Protein AF-A0A0R3UJ23-F1 (afdb_monomer_lite)

Structure (mmCIF, N/CA/C/O backbone):
data_AF-A0A0R3UJ23-F1
#
_entry.id   AF-A0A0R3UJ23-F1
#
loop_
_atom_site.group_PDB
_atom_site.id
_atom_site.type_symbol
_atom_site.label_atom_id
_atom_site.label_alt_id
_atom_site.label_comp_id
_atom_site.label_asym_id
_atom_site.label_entity_id
_atom_site.label_seq_id
_atom_site.pdbx_PDB_ins_code
_atom_site.Cartn_x
_atom_site.Cartn_y
_atom_site.Cartn_z
_atom_site.occupancy
_atom_site.B_iso_or_equiv
_atom_site.auth_seq_id
_atom_site.auth_comp_id
_atom_site.auth_asym_id
_atom_site.auth_atom_id
_atom_site.pdbx_PDB_model_num
ATOM 1 N N . MET A 1 1 ? 20.781 17.294 -37.522 1.00 37.62 1 MET A N 1
ATOM 2 C CA . MET A 1 1 ? 20.769 16.078 -36.689 1.00 37.62 1 MET A CA 1
ATOM 3 C C . MET A 1 1 ? 19.523 16.187 -35.851 1.00 37.62 1 MET A C 1
ATOM 5 O O . MET A 1 1 ? 19.486 17.032 -34.971 1.00 37.62 1 MET A O 1
ATOM 9 N N . SER A 1 2 ? 18.472 15.507 -36.293 1.00 39.09 2 SER A N 1
ATOM 10 C CA . SER A 1 2 ? 17.153 15.521 -35.674 1.00 39.09 2 SER A CA 1
ATOM 11 C C . SER A 1 2 ? 17.143 14.642 -34.431 1.00 39.09 2 SER A C 1
ATOM 13 O O . SER A 1 2 ? 17.744 13.570 -34.430 1.00 39.09 2 SER A O 1
ATOM 15 N N . GLU A 1 3 ? 16.473 15.181 -33.421 1.00 48.28 3 GLU A N 1
ATOM 16 C CA . GLU A 1 3 ? 15.822 14.543 -32.281 1.00 48.28 3 GLU A CA 1
ATOM 17 C C . GLU A 1 3 ? 15.421 13.084 -32.548 1.00 48.28 3 GLU A C 1
ATOM 19 O O . GLU A 1 3 ? 14.648 12.797 -33.461 1.00 48.28 3 GLU A O 1
ATOM 24 N N . GLU A 1 4 ? 15.938 12.177 -31.723 1.00 46.56 4 GLU A N 1
ATOM 25 C CA . GLU A 1 4 ? 15.310 10.887 -31.449 1.00 46.56 4 GLU A CA 1
ATOM 26 C C . GLU A 1 4 ? 15.030 10.863 -29.946 1.00 46.56 4 GLU A C 1
ATOM 28 O O . GLU A 1 4 ? 15.852 10.432 -29.134 1.00 46.56 4 GLU A O 1
ATOM 33 N N . ASP A 1 5 ? 13.877 11.426 -29.584 1.00 41.72 5 ASP A N 1
ATOM 34 C CA . ASP A 1 5 ? 13.246 11.191 -28.296 1.00 41.72 5 ASP A CA 1
ATOM 35 C C . ASP A 1 5 ? 12.904 9.701 -28.229 1.00 41.72 5 ASP A C 1
ATOM 37 O O . ASP A 1 5 ? 12.018 9.207 -28.928 1.00 41.72 5 ASP A O 1
ATOM 41 N N . PHE A 1 6 ? 13.649 8.961 -27.409 1.00 41.31 6 PHE A N 1
ATOM 42 C CA . PHE A 1 6 ? 13.259 7.620 -26.995 1.00 41.31 6 PHE A CA 1
ATOM 43 C C . PHE A 1 6 ? 12.000 7.754 -26.133 1.00 41.31 6 PHE A C 1
ATOM 45 O O . PHE A 1 6 ? 12.080 7.894 -24.912 1.00 41.31 6 PHE A O 1
ATOM 52 N N . GLU A 1 7 ? 10.834 7.740 -26.775 1.00 46.59 7 GLU A N 1
ATOM 53 C CA . GLU A 1 7 ? 9.559 7.498 -26.111 1.00 46.59 7 GLU A CA 1
ATOM 54 C C . GLU A 1 7 ? 9.659 6.135 -25.409 1.00 46.59 7 GLU A C 1
ATOM 56 O O . GLU A 1 7 ? 9.636 5.078 -26.041 1.00 46.59 7 GLU A O 1
ATOM 61 N N . ASN A 1 8 ? 9.857 6.155 -24.088 1.00 47.41 8 ASN A N 1
ATOM 62 C CA . ASN A 1 8 ? 9.838 4.945 -23.280 1.00 47.41 8 ASN A CA 1
ATOM 63 C C . ASN A 1 8 ? 8.416 4.379 -23.298 1.00 47.41 8 ASN A C 1
ATOM 65 O O . ASN A 1 8 ? 7.472 4.968 -22.774 1.00 47.41 8 ASN A O 1
ATOM 69 N N . GLU A 1 9 ? 8.287 3.211 -23.913 1.00 47.59 9 GLU A N 1
ATOM 70 C CA . GLU A 1 9 ? 7.066 2.430 -24.040 1.00 47.59 9 GLU A CA 1
ATOM 71 C C . GLU A 1 9 ? 6.635 1.899 -22.659 1.00 47.59 9 GLU A C 1
ATOM 73 O O . GLU A 1 9 ? 7.012 0.803 -22.246 1.00 47.59 9 GLU A O 1
ATOM 78 N N . ASN A 1 10 ? 5.931 2.764 -21.915 1.00 50.56 10 ASN A N 1
ATOM 79 C CA . ASN A 1 10 ? 4.921 2.565 -20.859 1.00 50.56 10 ASN A CA 1
ATOM 80 C C . ASN A 1 10 ? 4.970 3.754 -19.879 1.00 50.56 10 ASN A C 1
ATOM 82 O O . ASN A 1 10 ? 5.356 3.612 -18.721 1.00 50.56 10 ASN A O 1
ATOM 86 N N . ASP A 1 11 ? 4.554 4.936 -20.338 1.00 66.12 11 ASP A N 1
ATOM 87 C CA . ASP A 1 11 ? 4.508 6.189 -19.559 1.00 66.12 11 ASP A CA 1
ATOM 88 C C . ASP A 1 11 ? 3.338 6.222 -18.545 1.00 66.12 11 ASP A C 1
ATOM 90 O O . ASP A 1 11 ? 2.691 7.245 -18.311 1.00 66.12 11 ASP A O 1
ATOM 94 N N . VAL A 1 12 ? 2.987 5.061 -17.977 1.00 78.25 12 VAL A N 1
ATOM 95 C CA . VAL A 1 12 ? 1.979 4.967 -16.920 1.00 78.25 12 VAL A CA 1
ATOM 96 C C . VAL A 1 12 ? 2.699 5.133 -15.583 1.00 78.25 12 VAL A C 1
ATOM 98 O O . VAL A 1 12 ? 3.524 4.287 -15.232 1.00 78.25 12 VAL A O 1
ATOM 101 N N . PRO A 1 13 ? 2.402 6.192 -14.808 1.00 85.94 13 PRO A N 1
ATOM 102 C CA . PRO A 1 13 ? 3.046 6.401 -13.519 1.00 85.94 13 PRO A CA 1
ATOM 103 C C . PRO A 1 13 ? 2.775 5.218 -12.574 1.00 85.94 13 PRO A C 1
ATOM 105 O O . PRO A 1 13 ? 1.645 4.710 -12.561 1.00 85.94 13 PRO A O 1
ATOM 108 N N . PRO A 1 14 ? 3.767 4.799 -11.759 1.00 90.44 14 PRO A N 1
ATOM 109 C CA . PRO A 1 14 ? 3.614 3.657 -10.869 1.00 90.44 14 PRO A CA 1
ATOM 110 C C . PRO A 1 14 ? 2.438 3.832 -9.914 1.00 90.44 14 PRO A C 1
ATOM 112 O O . PRO A 1 14 ? 2.156 4.939 -9.431 1.00 90.44 14 PRO A O 1
ATOM 115 N N . ARG A 1 15 ? 1.763 2.721 -9.630 1.00 93.75 15 ARG A N 1
ATOM 116 C CA . ARG A 1 15 ? 0.579 2.699 -8.772 1.00 93.75 15 ARG A CA 1
ATOM 117 C C . ARG A 1 15 ? 0.974 2.335 -7.347 1.00 93.75 15 ARG A C 1
ATOM 119 O O . ARG A 1 15 ? 1.653 1.337 -7.115 1.00 93.75 15 ARG A O 1
ATOM 126 N N . ILE A 1 16 ? 0.564 3.159 -6.390 1.00 95.62 16 ILE A N 1
ATOM 127 C CA . ILE A 1 16 ? 0.934 3.035 -4.982 1.00 95.62 16 ILE A CA 1
ATOM 128 C C . ILE A 1 16 ? -0.320 2.839 -4.142 1.00 95.62 16 ILE A C 1
ATOM 130 O O . ILE A 1 16 ? -1.218 3.681 -4.153 1.00 95.62 16 ILE A O 1
ATOM 134 N N . PHE A 1 17 ? -0.341 1.756 -3.373 1.00 97.12 17 PHE A N 1
ATOM 135 C CA . PHE A 1 17 ? -1.325 1.529 -2.327 1.00 97.12 17 PHE A CA 1
ATOM 136 C C . PHE A 1 17 ? -0.853 2.111 -0.992 1.00 97.12 17 PHE A C 1
ATOM 138 O O . PHE A 1 17 ? 0.293 1.894 -0.599 1.00 97.12 17 PHE A O 1
ATOM 145 N N . ILE A 1 18 ? -1.743 2.802 -0.277 1.00 96.44 18 ILE A N 1
ATOM 146 C CA . ILE A 1 18 ? -1.515 3.298 1.086 1.00 96.44 18 ILE A CA 1
ATOM 147 C C . ILE A 1 18 ? -2.748 2.986 1.944 1.00 96.44 18 ILE A C 1
ATOM 149 O O . ILE A 1 18 ? -3.861 3.396 1.607 1.00 96.44 18 ILE A O 1
ATOM 153 N N . ASN A 1 19 ? -2.576 2.287 3.067 1.00 95.19 19 ASN A N 1
ATOM 154 C CA . ASN A 1 19 ? -3.694 2.021 3.976 1.00 95.19 19 ASN A CA 1
ATOM 155 C C . ASN A 1 19 ? -4.118 3.285 4.754 1.00 95.19 19 ASN A C 1
ATOM 157 O O . ASN A 1 19 ? -3.304 4.151 5.085 1.00 95.19 19 ASN A O 1
ATOM 161 N N . ASN A 1 20 ? -5.408 3.357 5.092 1.00 93.94 20 ASN A N 1
ATOM 162 C CA . ASN A 1 20 ? -5.989 4.364 5.984 1.00 93.94 20 ASN A CA 1
ATOM 163 C C . ASN A 1 20 ? -5.594 5.810 5.632 1.00 93.94 20 ASN A C 1
ATOM 165 O O . ASN A 1 20 ? -5.035 6.539 6.448 1.00 93.94 20 ASN A O 1
ATOM 169 N N . LEU A 1 21 ? -5.917 6.250 4.415 1.00 93.56 21 LEU A N 1
ATOM 170 C CA . LEU A 1 21 ? -5.586 7.570 3.858 1.00 93.56 21 LEU A CA 1
ATOM 171 C C . LEU A 1 21 ? -6.138 8.768 4.645 1.00 93.56 21 LEU A C 1
ATOM 173 O O . LEU A 1 21 ? -5.744 9.904 4.397 1.00 93.56 21 LEU A O 1
ATOM 177 N N . ASN A 1 22 ? -7.053 8.537 5.581 1.00 91.50 22 ASN A N 1
ATOM 178 C CA . ASN A 1 22 ? -7.556 9.551 6.500 1.00 91.50 22 ASN A CA 1
ATOM 179 C C . ASN A 1 22 ? -6.667 9.741 7.746 1.00 91.50 22 ASN A C 1
ATOM 181 O O . ASN A 1 22 ? -6.836 10.733 8.455 1.00 91.50 22 ASN A O 1
ATOM 185 N N . ASN A 1 23 ? -5.713 8.842 8.002 1.00 91.56 23 ASN A N 1
ATOM 186 C CA . ASN A 1 23 ? -4.709 9.020 9.047 1.00 91.56 23 ASN A CA 1
ATOM 187 C C . ASN A 1 23 ? -3.694 10.087 8.632 1.00 91.56 23 ASN A C 1
ATOM 189 O O . ASN A 1 23 ? -3.370 10.233 7.454 1.00 91.56 23 ASN A O 1
ATOM 193 N N . TYR A 1 24 ? -3.153 10.815 9.610 1.00 90.94 24 TYR A N 1
ATOM 194 C CA . TYR A 1 24 ? -2.252 11.940 9.353 1.00 90.94 24 TYR A CA 1
ATOM 195 C C . TYR A 1 24 ? -1.040 11.551 8.495 1.00 90.94 24 TYR A C 1
ATOM 197 O O . TYR A 1 24 ? -0.750 12.221 7.505 1.00 90.94 24 TYR A O 1
ATOM 205 N N . LEU A 1 25 ? -0.339 10.467 8.846 1.00 92.31 25 LEU A N 1
ATOM 206 C CA . LEU A 1 25 ? 0.877 10.066 8.139 1.00 92.31 25 LEU A CA 1
ATOM 207 C C . LEU A 1 25 ? 0.563 9.605 6.714 1.00 92.31 25 LEU A C 1
ATOM 209 O O . LEU A 1 25 ? 1.094 10.170 5.758 1.00 92.31 25 LEU A O 1
ATOM 213 N N . SER A 1 26 ? -0.351 8.644 6.573 1.00 93.62 26 SER A N 1
ATOM 214 C CA . SER A 1 26 ? -0.818 8.142 5.279 1.00 93.62 26 SER A CA 1
ATOM 215 C C . SER A 1 26 ? -1.317 9.263 4.361 1.00 93.62 26 SER A C 1
ATOM 217 O O . SER A 1 26 ? -0.955 9.294 3.185 1.00 93.62 26 SER A O 1
ATOM 219 N N . ARG A 1 27 ? -2.081 10.232 4.890 1.00 93.06 27 ARG A N 1
ATOM 220 C CA . ARG A 1 27 ? -2.572 11.391 4.129 1.00 93.06 27 ARG A CA 1
ATOM 221 C C . ARG A 1 27 ? -1.431 12.247 3.594 1.00 93.06 27 ARG A C 1
ATOM 223 O O . ARG A 1 27 ? -1.424 12.580 2.413 1.00 93.06 27 ARG A O 1
ATOM 230 N N . ASN A 1 28 ? -0.479 12.614 4.449 1.00 93.00 28 ASN A N 1
ATOM 231 C CA . ASN A 1 28 ? 0.637 13.468 4.044 1.00 93.00 28 ASN A CA 1
ATOM 232 C C . ASN A 1 28 ? 1.574 12.755 3.061 1.00 93.00 28 ASN A C 1
ATOM 234 O O . ASN A 1 28 ? 2.001 13.367 2.083 1.00 93.00 28 ASN A O 1
ATOM 238 N N . LEU A 1 29 ? 1.824 11.454 3.256 1.00 93.44 29 LEU A N 1
ATOM 239 C CA . LEU A 1 29 ? 2.558 10.633 2.290 1.00 93.44 29 LEU A CA 1
ATOM 240 C C . LEU A 1 29 ? 1.859 10.614 0.930 1.00 93.44 29 LEU A C 1
ATOM 242 O O . LEU A 1 29 ? 2.506 10.841 -0.088 1.00 93.44 29 LEU A O 1
ATOM 246 N N . ALA A 1 30 ? 0.543 10.402 0.908 1.00 93.56 30 ALA A N 1
ATOM 247 C CA . ALA A 1 30 ? -0.245 10.398 -0.318 1.00 93.56 30 ALA A CA 1
ATOM 248 C C . ALA A 1 30 ? -0.177 11.740 -1.061 1.00 93.56 30 ALA A C 1
ATOM 250 O O . ALA A 1 30 ? 0.035 11.754 -2.271 1.00 93.56 30 ALA A O 1
ATOM 251 N N . VAL A 1 31 ? -0.320 12.862 -0.342 1.00 92.75 31 VAL A N 1
ATOM 252 C CA . VAL A 1 31 ? -0.194 14.214 -0.917 1.00 92.75 31 VAL A CA 1
ATOM 253 C C . VAL A 1 31 ? 1.194 14.402 -1.522 1.00 92.75 31 VAL A C 1
ATOM 255 O O . VAL A 1 31 ? 1.306 14.816 -2.672 1.00 92.75 31 VAL A O 1
ATOM 258 N N . HIS A 1 32 ? 2.245 14.064 -0.775 1.00 91.50 32 HIS A N 1
ATOM 259 C CA . HIS A 1 32 ? 3.616 14.220 -1.243 1.00 91.50 32 HIS A CA 1
ATOM 260 C C . HIS A 1 32 ? 3.882 13.367 -2.491 1.00 91.50 32 HIS A C 1
ATOM 262 O O . HIS A 1 32 ? 4.288 13.895 -3.523 1.00 91.50 32 HIS A O 1
ATOM 268 N N . LEU A 1 33 ? 3.549 12.075 -2.451 1.00 91.81 33 LEU A N 1
ATOM 269 C CA . LEU A 1 33 ? 3.736 11.156 -3.576 1.00 91.81 33 LEU A CA 1
ATOM 270 C C . LEU A 1 33 ? 2.932 11.571 -4.817 1.00 91.81 33 LEU A C 1
ATOM 272 O O . LEU A 1 33 ? 3.436 11.468 -5.933 1.00 91.81 33 LEU A O 1
ATOM 276 N N . ALA A 1 34 ? 1.726 12.113 -4.654 1.00 90.31 34 ALA A N 1
ATOM 277 C CA . ALA A 1 34 ? 0.947 12.634 -5.779 1.00 90.31 34 ALA A CA 1
ATOM 278 C C . ALA A 1 34 ? 1.619 13.839 -6.475 1.00 90.31 34 ALA A C 1
ATOM 280 O O . ALA A 1 34 ? 1.357 14.095 -7.654 1.00 90.31 34 ALA A O 1
ATOM 281 N N . THR A 1 35 ? 2.487 14.571 -5.764 1.00 88.31 35 THR A N 1
ATOM 282 C CA . THR A 1 35 ? 3.265 15.703 -6.301 1.00 88.31 35 THR A CA 1
ATOM 283 C C . THR A 1 35 ? 4.652 15.315 -6.829 1.00 88.31 35 THR A C 1
ATOM 285 O O . THR A 1 35 ? 5.237 16.068 -7.606 1.00 88.31 35 THR A O 1
ATOM 288 N N . CYS A 1 36 ? 5.183 14.149 -6.448 1.00 85.75 36 CYS A N 1
ATOM 289 C CA . CYS A 1 36 ? 6.505 13.681 -6.869 1.00 85.75 36 CYS A CA 1
ATOM 290 C C . CYS A 1 36 ? 6.495 13.127 -8.296 1.00 85.75 36 CYS A C 1
ATOM 292 O O . CYS A 1 36 ? 5.673 12.274 -8.612 1.00 85.75 36 CYS A O 1
ATOM 294 N N . LYS A 1 37 ? 7.473 13.506 -9.126 1.00 82.81 37 LYS A N 1
ATOM 295 C CA . LYS A 1 37 ? 7.656 12.916 -10.461 1.00 82.81 37 LYS A CA 1
ATOM 296 C C . LYS A 1 37 ? 8.432 11.590 -10.376 1.00 82.81 37 LYS A C 1
ATOM 298 O O . LYS A 1 37 ? 9.544 11.589 -9.841 1.00 82.81 37 LYS A O 1
ATOM 303 N N . PRO A 1 38 ? 7.893 10.469 -10.893 1.00 78.75 38 PRO A N 1
ATOM 304 C CA . PRO A 1 38 ? 8.619 9.202 -10.944 1.00 78.75 38 PRO A CA 1
ATOM 305 C C . PRO A 1 38 ? 9.938 9.333 -11.718 1.00 78.75 38 PRO A C 1
ATOM 307 O O . PRO A 1 38 ? 10.003 10.023 -12.730 1.00 78.75 38 PRO A O 1
ATOM 310 N N . GLY A 1 39 ? 10.997 8.677 -11.241 1.00 72.00 39 GLY A N 1
ATOM 311 C CA . GLY A 1 39 ? 12.306 8.669 -11.910 1.00 72.00 39 GLY A CA 1
ATOM 312 C C . GLY A 1 39 ? 13.182 9.906 -11.675 1.00 72.00 39 GLY A C 1
ATOM 313 O O . GLY A 1 39 ? 14.351 9.886 -12.049 1.00 72.00 39 GLY A O 1
ATOM 314 N N . GLN A 1 40 ? 12.673 10.947 -11.010 1.00 67.56 40 GLN A N 1
ATOM 315 C CA . GLN A 1 40 ? 13.488 12.080 -10.585 1.00 67.56 40 GLN A CA 1
ATOM 316 C C . GLN A 1 40 ? 14.107 11.776 -9.215 1.00 67.56 40 GLN A C 1
ATOM 318 O O . GLN A 1 40 ? 13.398 11.620 -8.219 1.00 67.56 40 GLN A O 1
ATOM 323 N N . THR A 1 41 ? 15.432 11.665 -9.151 1.00 58.75 41 THR A N 1
ATOM 324 C CA . THR A 1 41 ? 16.141 11.663 -7.869 1.00 58.75 41 THR A CA 1
ATOM 325 C C . THR A 1 41 ? 16.060 13.063 -7.277 1.00 58.75 41 THR A C 1
ATOM 327 O O . THR A 1 41 ? 16.306 14.046 -7.973 1.00 58.75 41 THR A O 1
ATOM 330 N N . VAL A 1 42 ? 15.709 13.163 -5.998 1.00 58.78 42 VAL A N 1
ATOM 331 C CA . VAL A 1 42 ? 16.010 14.373 -5.231 1.00 58.78 42 VAL A CA 1
ATOM 332 C C . VAL A 1 42 ? 17.527 14.491 -5.169 1.00 58.78 42 VAL A C 1
ATOM 334 O O . VAL A 1 42 ? 18.192 13.526 -4.788 1.00 58.78 42 VAL A O 1
ATOM 337 N N . ASP A 1 43 ? 18.069 15.638 -5.570 1.00 47.38 43 ASP A N 1
ATOM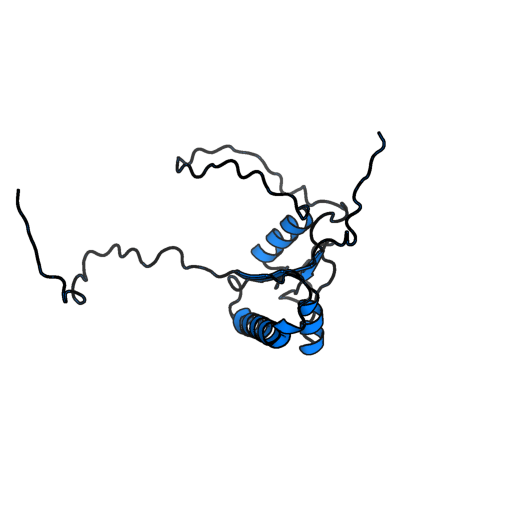 338 C CA . ASP A 1 43 ? 19.457 15.979 -5.281 1.00 47.38 43 ASP A CA 1
ATOM 339 C C . ASP A 1 43 ? 19.569 16.062 -3.757 1.00 47.38 43 ASP A C 1
ATOM 341 O O . ASP A 1 43 ? 19.170 17.043 -3.130 1.00 47.38 43 ASP A O 1
ATOM 345 N N . VAL A 1 44 ? 20.002 14.964 -3.138 1.00 51.78 44 VAL A N 1
ATOM 346 C CA . VAL A 1 44 ? 20.330 14.949 -1.719 1.00 51.78 44 VAL A CA 1
ATOM 347 C C . VAL A 1 44 ? 21.655 15.686 -1.626 1.00 51.78 44 VAL A C 1
ATOM 349 O O . VAL A 1 44 ? 22.714 15.089 -1.800 1.00 51.78 44 VAL A O 1
ATOM 352 N N . GLU A 1 45 ? 21.605 17.003 -1.440 1.00 47.66 45 GLU A N 1
ATOM 353 C CA . GLU A 1 45 ? 22.768 17.722 -0.934 1.00 47.66 45 GLU A CA 1
ATOM 354 C C . GLU A 1 45 ? 23.153 17.036 0.385 1.00 47.66 45 GLU A C 1
ATOM 356 O O . GLU A 1 45 ? 22.378 17.029 1.344 1.00 47.66 45 GLU A O 1
ATOM 361 N N . ASP A 1 46 ? 24.303 16.354 0.386 1.00 44.62 46 ASP A N 1
ATOM 362 C CA . ASP A 1 46 ? 24.885 15.691 1.551 1.00 44.62 46 ASP A CA 1
ATOM 363 C C . ASP A 1 46 ? 24.989 16.702 2.703 1.00 44.62 46 ASP A C 1
ATOM 365 O O . ASP A 1 46 ? 25.907 17.516 2.768 1.00 44.62 46 ASP A O 1
ATOM 369 N N . GLY A 1 47 ? 24.015 16.656 3.609 1.00 42.59 47 GLY A N 1
ATOM 370 C CA . GLY A 1 47 ? 23.862 17.603 4.708 1.00 42.59 47 GLY A CA 1
ATOM 371 C C . GLY A 1 47 ? 23.453 16.917 6.004 1.00 42.59 47 GLY A C 1
ATOM 372 O O . GLY A 1 47 ? 22.593 17.412 6.723 1.00 42.59 47 GLY A O 1
ATOM 373 N N . PHE A 1 48 ? 24.050 15.765 6.320 1.00 40.66 48 PHE A N 1
ATOM 374 C CA . PHE A 1 48 ? 24.032 15.224 7.683 1.00 40.66 48 PHE A CA 1
ATOM 375 C C . PHE A 1 48 ? 25.140 15.896 8.516 1.00 40.66 48 PHE A C 1
ATOM 377 O O . PHE A 1 48 ? 26.052 15.242 9.017 1.00 40.66 48 PHE A O 1
ATOM 384 N N . GLU A 1 49 ? 25.074 17.221 8.661 1.00 39.97 49 GLU A N 1
ATOM 385 C CA . GLU A 1 49 ? 25.802 17.924 9.717 1.00 39.97 49 GLU A CA 1
ATOM 386 C C . GLU A 1 49 ? 24.859 18.122 10.905 1.00 39.97 49 GLU A C 1
ATOM 388 O O . GLU A 1 49 ? 23.857 18.830 10.839 1.00 39.97 49 GLU A O 1
ATOM 393 N N . GLY A 1 50 ? 25.171 17.450 12.013 1.00 42.47 50 GLY A N 1
ATOM 394 C CA . GLY A 1 50 ? 24.580 17.781 13.300 1.00 42.47 50 GLY A CA 1
ATOM 395 C C . GLY A 1 50 ? 25.030 19.178 13.721 1.00 42.47 50 GLY A C 1
ATOM 396 O O . GLY A 1 50 ? 26.223 19.402 13.907 1.00 42.47 50 GLY A O 1
ATOM 397 N N . GLY A 1 51 ? 24.080 20.092 13.900 1.00 32.81 51 GLY A N 1
ATOM 398 C CA . GLY A 1 51 ? 24.360 21.443 14.373 1.00 32.81 51 GLY A CA 1
ATOM 399 C C . GLY A 1 51 ? 23.097 22.288 14.511 1.00 32.81 51 GLY A C 1
ATOM 400 O O . GLY A 1 51 ? 22.553 22.761 13.526 1.00 32.81 51 GLY A O 1
ATOM 401 N N . ASP A 1 52 ? 22.680 22.464 15.761 1.00 31.30 52 ASP A N 1
ATOM 402 C CA . ASP A 1 52 ? 22.011 23.636 16.330 1.00 31.30 52 ASP A CA 1
ATOM 403 C C . ASP A 1 52 ? 20.633 24.097 15.810 1.00 31.30 52 ASP A C 1
ATOM 405 O O . ASP A 1 52 ? 20.439 24.662 14.738 1.00 31.30 52 ASP A O 1
ATOM 409 N N . MET A 1 53 ? 19.666 23.980 16.726 1.00 45.75 53 MET A N 1
ATOM 410 C CA . MET A 1 53 ? 18.420 24.739 16.754 1.00 45.75 53 MET A CA 1
ATOM 411 C C . MET A 1 53 ? 18.698 26.253 16.765 1.00 45.75 53 MET A C 1
ATOM 413 O O . MET A 1 53 ? 19.008 26.820 17.814 1.00 45.75 53 MET A O 1
ATOM 417 N N . ALA A 1 54 ? 18.480 26.931 15.643 1.00 38.66 54 ALA A N 1
ATOM 418 C CA . ALA A 1 54 ? 18.201 28.364 15.618 1.00 38.66 54 ALA A CA 1
ATOM 419 C C . ALA A 1 54 ? 17.199 28.663 14.497 1.00 38.66 54 ALA A C 1
ATOM 421 O O . ALA A 1 54 ? 17.443 28.384 13.329 1.00 38.66 54 ALA A O 1
ATOM 422 N N . GLY A 1 55 ? 16.026 29.153 14.897 1.00 42.03 55 GLY A N 1
ATOM 423 C CA . GLY A 1 55 ? 14.851 29.252 14.045 1.00 42.03 55 GLY A CA 1
ATOM 424 C C . GLY A 1 55 ? 14.989 30.220 12.876 1.00 42.03 55 GLY A C 1
ATOM 425 O O . GLY A 1 55 ? 15.483 31.334 13.032 1.00 42.03 55 GLY A O 1
ATOM 426 N N . ASP A 1 56 ? 14.397 29.820 11.755 1.00 35.31 56 ASP A N 1
ATOM 427 C CA . ASP A 1 56 ? 13.865 30.748 10.772 1.00 35.31 56 ASP A CA 1
ATOM 428 C C . ASP A 1 56 ? 12.349 30.553 10.670 1.00 35.31 56 ASP A C 1
ATOM 430 O O . ASP A 1 56 ? 11.833 29.454 10.450 1.00 35.31 56 ASP A O 1
ATOM 434 N N . LYS A 1 57 ? 11.621 31.641 10.920 1.00 48.72 57 LYS A N 1
ATOM 435 C CA . LYS A 1 57 ? 10.165 31.703 10.830 1.00 48.72 57 LYS A CA 1
ATOM 436 C C . LYS A 1 57 ? 9.776 31.870 9.362 1.00 48.72 57 LYS A C 1
ATOM 438 O O . LYS A 1 57 ? 9.432 32.964 8.924 1.00 48.72 57 LYS A O 1
ATOM 443 N N . GLY A 1 58 ? 9.767 30.764 8.627 1.00 34.00 58 GLY A N 1
ATOM 444 C CA . GLY A 1 58 ? 9.136 30.666 7.314 1.00 34.00 58 GLY A CA 1
ATOM 445 C C . GLY A 1 58 ? 7.639 30.401 7.456 1.00 34.00 58 GLY A C 1
ATOM 446 O O . GLY A 1 58 ? 7.211 29.268 7.642 1.00 34.00 58 GLY A O 1
ATOM 447 N N . ASN A 1 59 ? 6.850 31.466 7.399 1.00 41.16 59 ASN A N 1
ATOM 448 C CA . ASN A 1 59 ? 5.392 31.490 7.433 1.00 41.16 59 ASN A CA 1
ATOM 449 C C . ASN A 1 59 ? 4.780 30.679 6.262 1.00 41.16 59 ASN A C 1
ATOM 451 O O . ASN A 1 59 ? 4.500 31.244 5.207 1.00 41.16 59 ASN A O 1
ATOM 455 N N . GLN A 1 60 ? 4.587 29.366 6.423 1.00 41.44 60 GLN A N 1
ATOM 456 C CA . GLN A 1 60 ? 3.825 28.547 5.475 1.00 41.44 60 GLN A CA 1
ATOM 457 C C . GLN A 1 60 ? 2.352 28.569 5.883 1.00 41.44 60 GLN A C 1
ATOM 459 O O . GLN A 1 60 ? 1.928 27.901 6.823 1.00 41.44 60 GLN A O 1
ATOM 464 N N . ASN A 1 61 ? 1.591 29.419 5.200 1.00 34.12 61 ASN A N 1
ATOM 465 C CA . ASN A 1 61 ? 0.145 29.498 5.330 1.00 34.12 61 ASN A CA 1
ATOM 466 C C . ASN A 1 61 ? -0.490 28.131 5.007 1.00 34.12 61 ASN A C 1
ATOM 468 O O . ASN A 1 61 ? -0.220 27.552 3.958 1.00 34.12 61 ASN A O 1
ATOM 472 N N . GLU A 1 62 ? -1.404 27.670 5.864 1.00 41.97 62 GLU A N 1
ATOM 473 C CA . GLU A 1 62 ? -2.293 26.503 5.687 1.00 41.97 62 GLU A CA 1
ATOM 474 C C . GLU A 1 62 ? -3.303 26.642 4.516 1.00 41.97 62 GLU A C 1
ATOM 476 O O . GLU A 1 62 ? -4.366 26.026 4.522 1.00 41.97 62 GLU A O 1
ATOM 481 N N . SER A 1 63 ? -3.020 27.454 3.493 1.00 40.66 63 SER A N 1
ATOM 482 C CA . SER A 1 63 ? -3.983 27.792 2.434 1.00 40.66 63 SER A CA 1
ATOM 483 C C . SER A 1 63 ? -3.648 27.276 1.037 1.00 40.66 63 SER A C 1
ATOM 485 O O . SER A 1 63 ? -4.485 27.427 0.152 1.00 40.66 63 SER A O 1
ATOM 487 N N . ASP A 1 64 ? -2.504 26.625 0.826 1.00 35.78 64 ASP A N 1
ATOM 488 C CA . ASP A 1 64 ? -2.138 26.087 -0.493 1.00 35.78 64 ASP A CA 1
ATOM 489 C C . ASP A 1 64 ? -2.316 24.566 -0.538 1.00 35.78 64 ASP A C 1
ATOM 491 O O . ASP A 1 64 ? -1.414 23.790 -0.845 1.00 35.78 64 ASP A O 1
ATOM 495 N N . LEU A 1 65 ? -3.543 24.122 -0.257 1.00 46.12 65 LEU A N 1
ATOM 496 C CA . LEU A 1 65 ? -4.018 22.871 -0.841 1.00 46.12 65 LEU A CA 1
ATOM 497 C C . LEU A 1 65 ? -3.987 23.064 -2.366 1.00 46.12 65 LEU A C 1
ATOM 499 O O . LEU A 1 65 ? -4.600 24.026 -2.840 1.00 46.12 65 LEU A O 1
ATOM 503 N N . PRO A 1 66 ? -3.329 22.191 -3.154 1.00 45.66 66 PRO A N 1
ATOM 504 C CA . PRO A 1 66 ? -3.373 22.293 -4.603 1.00 45.66 66 PRO A CA 1
ATOM 505 C C . PRO A 1 66 ? -4.822 22.114 -5.056 1.00 45.66 66 PRO A C 1
ATOM 507 O O . PRO A 1 66 ? -5.366 21.011 -5.155 1.00 45.66 66 PRO A O 1
ATOM 510 N N . SER A 1 67 ? -5.476 23.241 -5.310 1.00 50.47 67 SER A N 1
ATOM 511 C CA . SER A 1 67 ? -6.749 23.286 -5.991 1.00 50.47 67 SER A CA 1
ATOM 512 C C . SER A 1 67 ? -6.488 22.893 -7.446 1.00 50.47 67 SER A C 1
ATOM 514 O O . SER A 1 67 ? -5.851 23.598 -8.217 1.00 50.47 67 SER A O 1
ATOM 516 N N . GLN A 1 68 ? -6.969 21.704 -7.810 1.00 48.59 68 GLN A N 1
ATOM 517 C CA . GLN A 1 68 ? -7.232 21.288 -9.194 1.00 48.59 68 GLN A CA 1
ATOM 518 C C . GLN A 1 68 ? -6.034 21.065 -10.136 1.00 48.59 68 GLN A C 1
ATOM 520 O O . GLN A 1 68 ? -6.251 20.915 -11.339 1.00 48.59 68 GLN A O 1
ATOM 525 N N . GLN A 1 69 ? -4.797 20.950 -9.652 1.00 46.84 69 GLN A N 1
ATOM 526 C CA . GLN A 1 69 ? -3.716 20.443 -10.503 1.00 46.84 69 GLN A CA 1
ATOM 527 C C . GLN A 1 69 ? -3.825 18.919 -10.625 1.00 46.84 69 GLN A C 1
ATOM 529 O O . GLN A 1 69 ? -3.844 18.197 -9.629 1.00 46.84 69 GLN A O 1
ATOM 534 N N . LYS A 1 70 ? -3.960 18.436 -11.865 1.00 51.19 70 LYS A N 1
ATOM 535 C CA . LYS A 1 70 ? -4.009 17.008 -12.200 1.00 51.19 70 LYS A CA 1
ATOM 536 C C . LYS A 1 70 ? -2.742 16.346 -11.625 1.00 51.19 70 LYS A C 1
ATOM 538 O O . LYS A 1 70 ? -1.659 16.867 -11.902 1.00 51.19 70 LYS A O 1
ATOM 543 N N . PRO A 1 71 ? -2.843 15.271 -10.821 1.00 58.91 71 PRO A N 1
ATOM 544 C CA . PRO A 1 71 ? -1.665 14.627 -10.252 1.00 58.91 71 PRO A CA 1
ATOM 545 C C . PRO A 1 71 ? -0.761 14.176 -11.403 1.00 58.91 71 PRO A C 1
ATOM 547 O O . PRO A 1 71 ? -1.174 13.389 -12.249 1.00 58.91 71 PRO A O 1
ATOM 550 N N . SER A 1 72 ? 0.438 14.756 -11.475 1.00 65.50 72 SER A N 1
ATOM 551 C CA . SER A 1 72 ? 1.481 14.369 -12.438 1.00 65.50 72 SER A CA 1
ATOM 552 C C . SER A 1 72 ? 2.471 13.371 -11.834 1.00 65.50 72 SER A C 1
ATOM 554 O O . SER A 1 72 ? 3.414 12.959 -12.504 1.00 65.50 72 SER A O 1
ATOM 556 N N . GLY A 1 73 ? 2.259 13.008 -10.565 1.00 82.69 73 GLY A N 1
ATOM 557 C CA . GLY A 1 73 ? 3.070 12.055 -9.832 1.00 82.69 73 GLY A CA 1
ATOM 558 C C . GLY A 1 73 ? 2.500 10.643 -9.805 1.00 82.69 73 GLY A C 1
ATOM 559 O O . GLY A 1 73 ? 1.859 10.185 -10.750 1.00 82.69 73 GLY A O 1
ATOM 560 N N . TYR A 1 74 ? 2.752 9.940 -8.703 1.00 90.62 74 TYR A N 1
ATOM 561 C CA . TYR A 1 74 ? 2.309 8.560 -8.520 1.00 90.62 74 TYR A CA 1
ATOM 562 C C . TYR A 1 74 ? 0.781 8.438 -8.446 1.00 90.62 74 TYR A C 1
ATOM 564 O O . TYR A 1 74 ? 0.090 9.305 -7.903 1.00 90.62 74 TYR A O 1
ATOM 572 N N . ARG A 1 75 ? 0.248 7.318 -8.949 1.00 93.75 75 ARG A N 1
ATOM 573 C CA . ARG A 1 7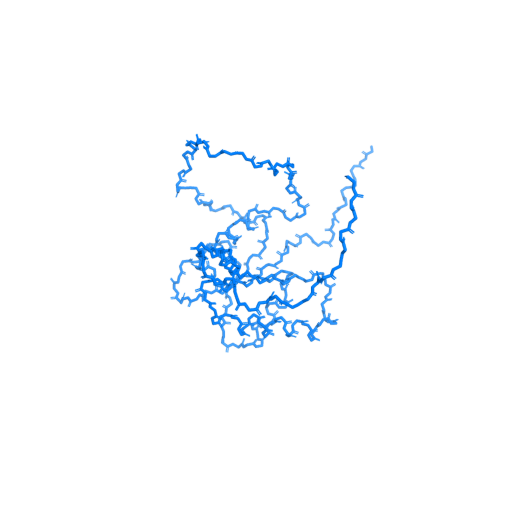5 ? -1.183 6.994 -8.869 1.00 93.75 75 ARG A CA 1
ATOM 574 C C . ARG A 1 75 ? -1.498 6.407 -7.505 1.00 93.75 75 ARG A C 1
ATOM 576 O O . ARG A 1 75 ? -1.043 5.311 -7.191 1.00 93.75 75 ARG A O 1
ATOM 583 N N . ILE A 1 76 ? -2.266 7.130 -6.697 1.00 94.88 76 ILE A N 1
ATOM 584 C CA . ILE A 1 76 ? -2.557 6.724 -5.321 1.00 94.88 76 ILE A CA 1
ATOM 585 C C . ILE A 1 76 ? -3.876 5.960 -5.250 1.00 94.88 76 ILE A C 1
ATOM 587 O O . ILE A 1 76 ? -4.921 6.468 -5.656 1.00 94.88 76 ILE A O 1
ATOM 591 N N . VAL A 1 77 ? -3.829 4.775 -4.652 1.00 95.19 77 VAL A N 1
ATOM 592 C CA . VAL A 1 77 ? -4.992 4.008 -4.197 1.00 95.19 77 VAL A CA 1
ATOM 593 C C . VAL A 1 77 ? -4.860 3.716 -2.707 1.00 95.19 77 VAL A C 1
ATOM 595 O O . VAL A 1 77 ? -3.760 3.745 -2.154 1.00 95.19 77 VAL A O 1
ATOM 598 N N . GLY A 1 78 ? -5.964 3.448 -2.021 1.00 94.81 78 GLY A N 1
ATOM 599 C CA . GLY A 1 78 ? -5.878 3.169 -0.592 1.00 94.81 78 GLY A CA 1
ATOM 600 C C . GLY A 1 78 ? -7.189 2.797 0.062 1.00 94.81 78 GLY A C 1
ATOM 601 O O . GLY A 1 78 ? -8.201 2.621 -0.606 1.00 94.81 78 GLY A O 1
ATOM 602 N N . THR A 1 79 ? -7.166 2.690 1.383 1.00 94.44 79 THR A N 1
ATOM 603 C CA . THR A 1 79 ? -8.355 2.450 2.212 1.00 94.44 79 THR A CA 1
ATOM 604 C C . THR A 1 79 ? -8.633 3.652 3.106 1.00 94.44 79 THR A C 1
ATOM 606 O O . THR A 1 79 ? -7.797 4.544 3.254 1.00 94.44 79 THR A O 1
ATOM 609 N N . VAL A 1 80 ? -9.816 3.692 3.714 1.00 92.88 80 VAL A N 1
ATOM 610 C CA . VAL A 1 80 ? -10.149 4.638 4.785 1.00 92.88 80 VAL A CA 1
ATOM 611 C C . VAL A 1 80 ? -10.596 3.874 6.020 1.00 92.88 80 VAL A C 1
ATOM 613 O O . VAL A 1 80 ? -11.372 2.928 5.912 1.00 92.88 80 VAL A O 1
ATOM 616 N N . SER A 1 81 ? -10.134 4.291 7.198 1.00 87.31 81 SER A N 1
ATOM 617 C CA . SER A 1 81 ? -10.489 3.616 8.452 1.00 87.31 81 SER A CA 1
ATOM 618 C C . SER A 1 81 ? -11.912 3.933 8.911 1.00 87.31 81 SER A C 1
ATOM 620 O O . SER A 1 81 ? -12.516 3.148 9.639 1.00 87.31 81 SER A O 1
ATOM 622 N N . GLN A 1 82 ? -12.468 5.072 8.487 1.00 84.06 82 GLN A N 1
ATOM 623 C CA . GLN A 1 82 ? -13.820 5.496 8.843 1.00 84.06 82 GLN A CA 1
ATOM 624 C C . GLN A 1 82 ? -14.637 5.836 7.589 1.00 84.06 82 GLN A C 1
ATOM 626 O O . GLN A 1 82 ? -14.193 6.656 6.775 1.00 84.06 82 GLN A O 1
ATOM 631 N N . PRO A 1 83 ? -15.843 5.261 7.430 1.00 77.75 83 PRO A N 1
ATOM 632 C CA . PRO A 1 83 ? -16.730 5.626 6.336 1.00 77.75 83 PRO A CA 1
ATOM 633 C C . PRO A 1 83 ? -17.169 7.090 6.490 1.00 77.75 83 PRO A C 1
ATOM 635 O O . PRO A 1 83 ? -17.689 7.484 7.532 1.00 77.75 83 PRO A O 1
ATOM 638 N N . GLY A 1 84 ? -16.950 7.899 5.450 1.00 76.19 84 GLY A N 1
ATOM 639 C CA . GLY A 1 84 ? -17.291 9.329 5.436 1.00 76.19 84 GLY A CA 1
ATOM 640 C C . GLY A 1 84 ? -16.143 10.284 5.775 1.00 76.19 84 GLY A C 1
ATOM 641 O O . GLY A 1 84 ? -16.367 11.492 5.823 1.00 76.19 84 GLY A O 1
ATOM 642 N N . ALA A 1 85 ? -14.922 9.781 5.983 1.00 82.25 85 ALA A N 1
ATOM 643 C CA . ALA A 1 85 ? -13.745 10.635 6.110 1.00 82.25 85 ALA A CA 1
ATOM 644 C C . ALA A 1 85 ? -13.463 11.416 4.811 1.00 82.25 85 ALA A C 1
ATOM 646 O O . ALA A 1 85 ? -13.703 10.927 3.705 1.00 82.25 85 ALA A O 1
ATOM 647 N N . GLU A 1 86 ? -12.919 12.628 4.942 1.00 81.81 86 GLU A N 1
ATOM 648 C CA . GLU A 1 86 ? -12.520 13.436 3.790 1.00 81.81 86 GLU A CA 1
ATOM 649 C C . GLU A 1 86 ? -11.344 12.792 3.050 1.00 81.81 86 GLU A C 1
ATOM 651 O O . GLU A 1 86 ? -10.217 12.745 3.551 1.00 81.81 86 GLU A O 1
ATOM 656 N N . ILE A 1 87 ? -11.612 12.325 1.833 1.00 83.25 87 ILE A N 1
ATOM 657 C CA . ILE A 1 87 ? -10.609 11.746 0.942 1.00 83.25 87 ILE A CA 1
ATOM 658 C C . ILE A 1 87 ? -10.124 12.822 -0.038 1.00 83.25 87 ILE A C 1
ATOM 660 O O . ILE A 1 87 ? -10.946 13.511 -0.655 1.00 83.25 87 ILE A O 1
ATOM 664 N N . PRO A 1 88 ? -8.803 12.980 -0.228 1.00 81.56 88 PRO A N 1
ATOM 665 C CA . PRO A 1 88 ? -8.280 13.905 -1.221 1.00 81.56 88 PRO A CA 1
ATOM 666 C C . PRO A 1 88 ? -8.695 13.540 -2.654 1.00 81.56 88 PRO A C 1
ATOM 668 O O . PRO A 1 88 ? -8.663 12.381 -3.053 1.00 81.56 88 PRO A O 1
ATOM 671 N N . LYS A 1 89 ? -9.012 14.550 -3.474 1.00 86.00 89 LYS A N 1
ATOM 672 C CA . LYS A 1 89 ? -9.525 14.365 -4.850 1.00 86.00 89 LYS A CA 1
ATOM 673 C C . LYS A 1 89 ? -8.540 13.715 -5.830 1.00 86.00 89 LYS A C 1
ATOM 675 O O . LYS A 1 89 ? -8.956 13.307 -6.907 1.00 86.00 89 LYS A O 1
ATOM 680 N N . PHE A 1 90 ? -7.249 13.684 -5.502 1.00 88.44 90 PHE A N 1
ATOM 681 C CA . PHE A 1 90 ? -6.215 13.077 -6.346 1.00 88.44 90 PHE A CA 1
ATOM 682 C C . PHE A 1 90 ? -6.126 11.553 -6.185 1.00 88.44 90 PHE A C 1
ATOM 684 O O . PHE A 1 90 ? -5.398 10.913 -6.938 1.00 88.44 90 PHE A O 1
ATOM 691 N N . VAL A 1 91 ? -6.819 10.982 -5.195 1.00 91.31 91 VAL A N 1
ATOM 692 C CA . VAL A 1 91 ? -6.850 9.536 -4.979 1.00 91.31 91 VAL A CA 1
ATOM 693 C C . VAL A 1 91 ? -7.690 8.895 -6.076 1.00 91.31 91 VAL A C 1
ATOM 695 O O . VAL A 1 91 ? -8.827 9.293 -6.315 1.00 91.31 91 VAL A O 1
ATOM 698 N N . GLU A 1 92 ? -7.121 7.899 -6.743 1.00 90.75 92 GLU A N 1
ATOM 699 C CA . GLU A 1 92 ? -7.742 7.231 -7.882 1.00 90.75 92 GLU A CA 1
ATOM 700 C C . GLU A 1 92 ? -8.865 6.290 -7.448 1.00 90.75 92 GLU A C 1
ATOM 702 O O . GLU A 1 92 ? -9.927 6.240 -8.067 1.00 90.75 92 GLU A O 1
ATOM 707 N N . THR A 1 93 ? -8.631 5.499 -6.402 1.00 91.06 93 THR A N 1
ATOM 708 C CA . THR A 1 93 ? -9.591 4.495 -5.939 1.00 91.06 93 THR A CA 1
ATOM 709 C C . THR A 1 93 ? -9.450 4.278 -4.443 1.00 91.06 93 THR A C 1
ATOM 711 O O . THR A 1 93 ? -8.340 4.132 -3.926 1.00 91.06 93 THR A O 1
ATOM 714 N N . ILE A 1 94 ? -10.596 4.228 -3.764 1.00 92.81 94 ILE A N 1
ATOM 715 C CA . ILE A 1 94 ? -10.693 3.759 -2.387 1.00 92.81 94 ILE A CA 1
ATOM 716 C C . ILE A 1 94 ? -11.204 2.327 -2.412 1.00 92.81 94 ILE A C 1
ATOM 718 O O . ILE A 1 94 ? -12.304 2.070 -2.896 1.00 92.81 94 ILE A O 1
ATOM 722 N N . LEU A 1 95 ? -10.385 1.410 -1.913 1.00 91.00 95 LEU A N 1
ATOM 723 C CA . LEU A 1 95 ? -10.718 -0.001 -1.808 1.00 91.00 95 LEU A CA 1
ATOM 724 C C . LEU A 1 95 ? -11.560 -0.244 -0.553 1.00 91.00 95 LEU A C 1
ATOM 726 O O . LEU A 1 95 ? -11.333 0.364 0.497 1.00 91.00 95 LEU A O 1
ATOM 730 N N . ASN A 1 96 ? -12.535 -1.141 -0.675 1.00 84.06 96 ASN A N 1
ATOM 731 C CA . ASN A 1 96 ? -13.373 -1.620 0.417 1.00 84.06 96 ASN A CA 1
ATOM 732 C C . ASN A 1 96 ? -13.043 -3.085 0.753 1.00 84.06 96 ASN A C 1
ATOM 734 O O . ASN A 1 96 ? -12.376 -3.790 -0.001 1.00 84.06 96 ASN A O 1
ATOM 738 N N . TYR A 1 97 ? -13.515 -3.534 1.915 1.00 79.50 97 TYR A N 1
ATOM 739 C CA . TYR A 1 97 ? -13.229 -4.862 2.468 1.00 79.50 97 TYR A CA 1
ATOM 740 C C . TYR A 1 97 ? -14.326 -5.902 2.187 1.00 79.50 97 TYR A C 1
ATOM 742 O O . TYR A 1 97 ? -14.395 -6.917 2.877 1.00 79.50 97 TYR A O 1
ATOM 750 N N . GLU A 1 98 ? -15.221 -5.647 1.228 1.00 81.31 98 GLU A N 1
ATOM 751 C CA . GLU A 1 98 ? -16.392 -6.507 0.992 1.00 81.31 98 GLU A CA 1
ATOM 752 C C . GLU A 1 98 ? -15.996 -7.907 0.500 1.00 81.31 98 GLU A C 1
ATOM 754 O O . GLU A 1 98 ? -16.530 -8.898 0.999 1.00 81.31 98 GLU A O 1
ATOM 759 N N . ASP A 1 99 ? -15.008 -7.998 -0.398 1.00 87.31 99 ASP A N 1
ATOM 760 C CA . ASP A 1 99 ? -14.369 -9.258 -0.787 1.00 87.31 99 ASP A CA 1
ATOM 761 C C . ASP A 1 99 ? -12.845 -9.149 -0.672 1.00 87.31 99 ASP A C 1
ATOM 763 O O . ASP A 1 99 ? -12.182 -8.335 -1.318 1.00 87.31 99 ASP A O 1
ATOM 767 N N . ARG A 1 100 ? -12.273 -10.021 0.160 1.00 89.12 100 ARG A N 1
ATOM 768 C CA . ARG A 1 100 ? -10.835 -10.098 0.412 1.00 89.12 100 ARG A CA 1
ATOM 769 C C . ARG A 1 100 ? -10.038 -10.507 -0.832 1.00 89.12 100 ARG A C 1
ATOM 771 O O . ARG A 1 100 ? -8.878 -10.123 -0.944 1.00 89.12 100 ARG A O 1
ATOM 778 N N . ARG A 1 101 ? -10.618 -11.288 -1.751 1.00 90.19 101 ARG A N 1
ATOM 779 C CA . ARG A 1 101 ? -9.944 -11.682 -3.000 1.00 90.19 101 ARG A CA 1
ATOM 780 C C . ARG A 1 101 ? -9.862 -10.512 -3.962 1.00 90.19 101 ARG A C 1
ATOM 782 O O . ARG A 1 101 ? -8.777 -10.216 -4.446 1.00 90.19 101 ARG A O 1
ATOM 789 N N . ASP A 1 102 ? -10.975 -9.818 -4.162 1.00 91.00 102 ASP A N 1
ATOM 790 C CA . ASP A 1 102 ? -11.014 -8.644 -5.032 1.00 91.00 102 ASP A CA 1
ATOM 791 C C . ASP A 1 102 ? -10.087 -7.555 -4.489 1.00 91.00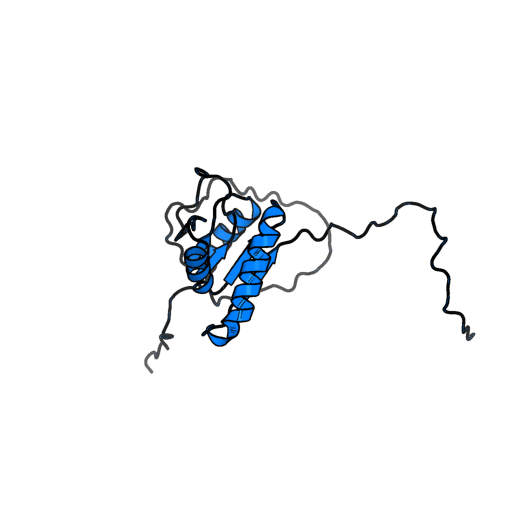 102 ASP A C 1
ATOM 793 O O . ASP A 1 102 ? -9.291 -6.991 -5.238 1.00 91.00 102 ASP A O 1
ATOM 797 N N . PHE A 1 103 ? -10.099 -7.325 -3.173 1.00 92.94 103 PHE A N 1
ATOM 798 C CA . PHE A 1 103 ? -9.154 -6.429 -2.507 1.00 92.94 103 PHE A CA 1
ATOM 799 C C . PHE A 1 103 ? -7.693 -6.788 -2.815 1.00 92.94 103 PHE A C 1
ATOM 801 O O . PHE A 1 103 ? -6.893 -5.913 -3.156 1.00 92.94 103 PHE A O 1
ATOM 808 N N . TYR A 1 104 ? -7.345 -8.076 -2.735 1.00 94.56 104 TYR A N 1
ATOM 809 C CA . TYR A 1 104 ? -5.993 -8.537 -3.034 1.00 94.56 104 TYR A CA 1
ATOM 810 C C . TYR A 1 104 ? -5.598 -8.300 -4.489 1.00 94.56 104 TYR A C 1
ATOM 812 O O . TYR A 1 104 ? -4.493 -7.824 -4.724 1.00 94.56 104 TYR A O 1
ATOM 820 N N . GLU A 1 105 ? -6.470 -8.591 -5.455 1.00 93.00 105 GLU A N 1
ATOM 821 C CA . GLU A 1 105 ? -6.156 -8.385 -6.875 1.00 93.00 105 GLU A CA 1
ATOM 822 C C . GLU A 1 105 ? -5.877 -6.899 -7.169 1.00 93.00 105 GLU A C 1
ATOM 824 O O . GLU A 1 105 ? -4.885 -6.578 -7.822 1.00 93.00 105 GLU A O 1
ATOM 829 N N . HIS A 1 106 ? -6.633 -5.972 -6.566 1.00 93.12 106 HIS A N 1
ATOM 830 C CA . HIS A 1 106 ? -6.349 -4.534 -6.681 1.00 93.12 106 HIS A CA 1
ATOM 831 C C . HIS A 1 106 ? -4.995 -4.142 -6.061 1.00 93.12 106 HIS A C 1
ATOM 833 O O . HIS A 1 106 ? -4.258 -3.325 -6.620 1.00 93.12 106 HIS A O 1
ATOM 839 N N . ILE A 1 107 ? -4.631 -4.726 -4.915 1.00 93.75 107 ILE A N 1
ATOM 840 C CA . ILE A 1 107 ? -3.304 -4.530 -4.310 1.00 93.75 107 ILE A CA 1
ATOM 841 C C . ILE A 1 107 ? -2.202 -5.157 -5.176 1.00 93.75 107 ILE A C 1
ATOM 843 O O . ILE A 1 107 ? -1.095 -4.618 -5.290 1.00 93.75 107 ILE A O 1
ATOM 847 N N . PHE A 1 108 ? -2.477 -6.297 -5.804 1.00 93.88 108 PHE A N 1
ATOM 848 C CA . PHE A 1 108 ? -1.527 -7.004 -6.649 1.00 93.88 108 PHE A CA 1
ATOM 849 C C . PHE A 1 108 ? -1.182 -6.210 -7.917 1.00 93.88 108 PHE A C 1
ATOM 851 O O . PHE A 1 108 ? -0.047 -6.279 -8.382 1.00 93.88 108 PHE A O 1
ATOM 858 N N . GLU A 1 109 ? -2.084 -5.363 -8.405 1.00 92.94 109 GLU A N 1
ATOM 859 C CA . GLU A 1 109 ? -1.817 -4.419 -9.500 1.00 92.94 109 GLU A CA 1
ATOM 860 C C . GLU A 1 109 ? -0.913 -3.233 -9.108 1.00 92.94 109 GLU A C 1
ATOM 862 O O . GLU A 1 109 ? -0.449 -2.508 -9.984 1.00 92.94 109 GLU A O 1
ATOM 867 N N . CYS A 1 110 ? -0.666 -2.987 -7.816 1.00 94.50 110 CYS A N 1
ATOM 868 C CA . CYS A 1 110 ? 0.134 -1.844 -7.360 1.00 94.50 110 CYS A CA 1
ATOM 869 C C . CYS A 1 110 ? 1.639 -2.146 -7.352 1.00 94.50 110 CYS A C 1
ATOM 871 O O . CYS A 1 110 ? 2.065 -3.160 -6.807 1.00 94.50 110 CYS A O 1
ATOM 873 N N . ASP A 1 111 ? 2.481 -1.251 -7.856 1.00 93.81 111 ASP A N 1
ATOM 874 C CA . ASP A 1 111 ? 3.941 -1.418 -7.836 1.00 93.81 111 ASP A CA 1
ATOM 875 C C . ASP A 1 111 ? 4.530 -1.246 -6.427 1.00 93.81 111 ASP A C 1
ATOM 877 O O . ASP A 1 111 ? 5.503 -1.907 -6.058 1.00 93.81 111 ASP A O 1
ATOM 881 N N . CYS A 1 112 ? 3.926 -0.375 -5.614 1.00 95.12 112 CYS A N 1
ATOM 882 C CA . CYS A 1 112 ? 4.331 -0.123 -4.233 1.00 95.12 112 CYS A CA 1
ATOM 883 C C . CYS A 1 112 ? 3.136 -0.241 -3.286 1.00 95.12 112 CYS A C 1
ATOM 885 O O . CYS A 1 112 ? 2.033 0.203 -3.599 1.00 95.12 112 CYS A O 1
ATOM 887 N N . ILE A 1 113 ? 3.356 -0.841 -2.122 1.00 96.94 113 ILE A N 1
ATOM 888 C CA . ILE A 1 113 ? 2.333 -1.082 -1.106 1.00 96.94 113 ILE A CA 1
ATOM 889 C C . ILE A 1 113 ? 2.876 -0.565 0.218 1.00 96.94 113 ILE A C 1
ATOM 891 O O . ILE A 1 113 ? 3.918 -1.027 0.677 1.00 96.94 113 ILE A O 1
ATOM 895 N N . ILE A 1 114 ? 2.178 0.394 0.819 1.00 97.25 114 ILE A N 1
ATOM 896 C CA . ILE A 1 114 ? 2.577 1.066 2.052 1.00 97.25 114 ILE A CA 1
ATOM 897 C C . ILE A 1 114 ? 1.525 0.798 3.125 1.00 97.25 114 ILE A C 1
ATOM 899 O O . ILE A 1 114 ? 0.367 1.192 2.991 1.00 97.25 114 ILE A O 1
ATOM 903 N N . TYR A 1 115 ? 1.953 0.149 4.203 1.00 96.44 115 TYR A N 1
ATOM 904 C CA . TYR A 1 115 ? 1.153 -0.063 5.400 1.00 96.44 115 TYR A CA 1
ATOM 905 C C . TYR A 1 115 ? 1.705 0.756 6.561 1.00 96.44 115 TYR A C 1
ATOM 907 O O . TYR A 1 115 ? 2.800 0.493 7.046 1.00 96.44 115 TYR A O 1
ATOM 915 N N . ASP A 1 116 ? 0.931 1.721 7.036 1.00 94.62 116 ASP A N 1
ATOM 916 C CA . ASP A 1 116 ? 1.112 2.398 8.306 1.00 94.62 116 ASP A CA 1
ATOM 917 C C . ASP A 1 116 ? 0.345 1.670 9.417 1.00 94.62 116 ASP A C 1
ATOM 919 O O . ASP A 1 116 ? -0.889 1.648 9.431 1.00 94.62 116 ASP A O 1
ATOM 923 N N . ILE A 1 117 ? 1.094 1.083 10.356 1.00 93.06 117 ILE A N 1
ATOM 924 C CA . ILE A 1 117 ? 0.551 0.451 11.569 1.00 93.06 117 ILE A CA 1
ATOM 925 C C . ILE A 1 117 ? 0.827 1.282 12.828 1.00 93.06 117 ILE A C 1
ATOM 927 O O . ILE A 1 117 ? 0.558 0.834 13.942 1.00 93.06 117 ILE A O 1
ATOM 931 N N . THR A 1 118 ? 1.398 2.481 12.674 1.00 90.00 118 THR A N 1
ATOM 932 C CA . THR A 1 118 ? 1.740 3.361 13.799 1.00 90.00 118 THR A CA 1
ATOM 933 C C . THR A 1 118 ? 0.495 3.802 14.562 1.00 90.00 118 THR A C 1
ATOM 935 O O . THR A 1 118 ? 0.476 3.781 15.791 1.00 90.00 118 THR A O 1
ATOM 938 N N . SER A 1 119 ? -0.559 4.143 13.819 1.00 84.25 119 SER A N 1
ATOM 939 C CA . SER A 1 119 ? -1.815 4.666 14.358 1.00 84.25 119 SER A CA 1
ATOM 940 C C . SER A 1 119 ? -2.801 3.566 14.766 1.00 84.25 119 SER A C 1
ATOM 942 O O . SER A 1 119 ? -3.632 3.785 15.644 1.00 84.25 119 SER A O 1
ATOM 944 N N . ASP A 1 120 ? -2.728 2.392 14.135 1.00 86.12 120 ASP A N 1
ATOM 945 C CA . ASP A 1 120 ? -3.640 1.272 14.372 1.00 86.12 120 ASP A CA 1
ATOM 946 C C . ASP A 1 120 ? -2.922 -0.068 14.155 1.00 86.12 120 ASP A C 1
ATOM 948 O O . ASP A 1 120 ? -2.659 -0.484 13.026 1.00 86.12 120 ASP A O 1
ATOM 952 N N . GLN A 1 121 ? -2.622 -0.764 15.255 1.00 86.12 121 GLN A N 1
ATOM 953 C CA . GLN A 1 121 ? -1.954 -2.066 15.212 1.00 86.12 121 GLN A CA 1
ATOM 954 C C . GLN A 1 121 ? -2.848 -3.184 14.669 1.00 86.12 121 GLN A C 1
ATOM 956 O O . GLN A 1 121 ? -2.319 -4.211 14.249 1.00 86.12 121 GLN A O 1
ATOM 961 N N . SER A 1 122 ? -4.174 -3.008 14.635 1.00 88.00 122 SER A N 1
ATOM 962 C CA . SER A 1 122 ? -5.074 -4.029 14.079 1.00 88.00 122 SER A CA 1
ATOM 963 C C . SER A 1 122 ? -4.844 -4.258 12.578 1.00 88.00 122 SER A C 1
ATOM 965 O O . SER A 1 122 ? -5.144 -5.330 12.059 1.00 88.00 122 SER A O 1
ATOM 967 N N . GLN A 1 123 ? -4.204 -3.298 11.902 1.00 91.00 123 GLN A N 1
ATOM 968 C CA . GLN A 1 123 ? -3.788 -3.386 10.500 1.00 91.00 123 GLN A CA 1
ATOM 969 C C . GLN A 1 123 ? -2.617 -4.353 10.262 1.00 91.00 123 GLN A C 1
ATOM 971 O O . GLN A 1 123 ? -2.324 -4.694 9.116 1.00 91.00 123 GLN A O 1
ATOM 976 N N . LEU A 1 124 ? -1.928 -4.808 11.317 1.00 93.06 124 LEU A N 1
ATOM 977 C CA . LEU A 1 124 ? -0.770 -5.694 11.193 1.00 93.06 124 LEU A CA 1
ATOM 978 C C . LEU A 1 124 ? -1.135 -7.045 10.568 1.00 93.06 124 LEU A C 1
ATOM 980 O O . LEU A 1 124 ? -0.413 -7.525 9.695 1.00 93.06 124 LEU A O 1
ATOM 984 N N . ASP A 1 125 ? -2.247 -7.647 10.991 1.00 93.69 125 ASP A N 1
ATOM 985 C CA . ASP A 1 125 ? -2.671 -8.959 10.491 1.00 93.69 125 ASP A CA 1
ATOM 986 C C . ASP A 1 125 ? -3.015 -8.904 8.995 1.00 93.69 125 ASP A C 1
ATOM 988 O O . ASP A 1 125 ? -2.701 -9.825 8.236 1.00 93.69 125 ASP A O 1
ATOM 992 N N . GLU A 1 126 ? -3.619 -7.798 8.551 1.00 93.12 126 GLU A N 1
ATOM 993 C CA . GLU A 1 126 ? -3.882 -7.538 7.137 1.00 93.12 126 GLU A CA 1
ATOM 994 C C . GLU A 1 126 ? -2.579 -7.362 6.358 1.00 93.12 126 GLU A C 1
ATOM 996 O O . GLU A 1 126 ? -2.368 -8.057 5.364 1.00 93.12 126 GLU A O 1
ATOM 1001 N N . ALA A 1 127 ? -1.689 -6.487 6.833 1.00 94.75 127 ALA A N 1
ATOM 1002 C CA . ALA A 1 127 ? -0.401 -6.229 6.200 1.00 94.75 127 ALA A CA 1
ATOM 1003 C C . ALA A 1 127 ? 0.418 -7.521 6.049 1.00 94.75 127 ALA A C 1
ATOM 1005 O O . ALA A 1 127 ? 0.979 -7.792 4.985 1.00 94.75 127 ALA A O 1
ATOM 1006 N N . LEU A 1 128 ? 0.442 -8.359 7.091 1.00 95.69 128 LEU A N 1
ATOM 1007 C CA . LEU A 1 128 ? 1.136 -9.643 7.081 1.00 95.69 128 LEU A CA 1
ATOM 1008 C C . LEU A 1 128 ? 0.499 -10.625 6.096 1.00 95.69 128 LEU A C 1
ATOM 1010 O O . LEU A 1 128 ? 1.211 -11.338 5.383 1.00 95.69 128 LEU A O 1
ATOM 1014 N N . TRP A 1 129 ? -0.832 -10.6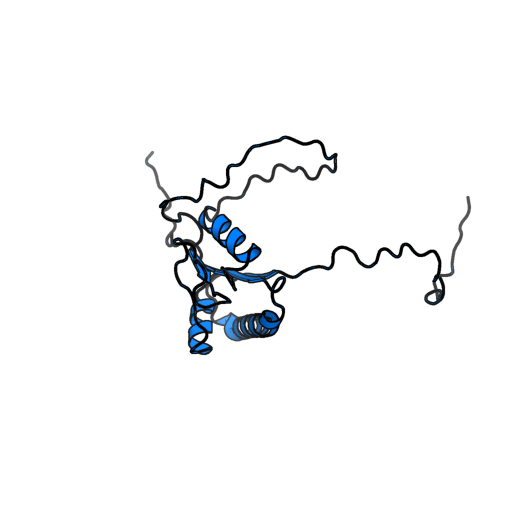62 6.029 1.00 95.50 129 TRP A N 1
ATOM 1015 C CA . TRP A 1 129 ? -1.533 -11.484 5.053 1.00 95.50 129 TRP A CA 1
ATOM 1016 C C . TRP A 1 129 ? -1.263 -11.030 3.614 1.00 95.50 129 TRP A C 1
ATOM 1018 O O . TRP A 1 129 ? -0.983 -11.881 2.767 1.00 95.50 129 TRP A O 1
ATOM 1028 N N . VAL A 1 130 ? -1.290 -9.724 3.330 1.00 95.62 130 VAL A N 1
ATOM 1029 C CA . VAL A 1 130 ? -0.959 -9.179 2.005 1.00 95.62 130 VAL A CA 1
ATOM 1030 C C . VAL A 1 130 ? 0.475 -9.542 1.630 1.00 95.62 130 VAL A C 1
ATOM 1032 O O . VAL A 1 130 ? 0.701 -10.104 0.559 1.00 95.62 130 VAL A O 1
ATOM 1035 N N . ALA A 1 131 ? 1.436 -9.302 2.525 1.00 95.81 131 ALA A N 1
ATOM 1036 C CA . ALA A 1 131 ? 2.838 -9.642 2.300 1.00 95.81 131 ALA A CA 1
ATOM 1037 C C . ALA A 1 131 ? 3.032 -11.144 2.032 1.00 95.81 131 ALA A C 1
ATOM 1039 O O . ALA A 1 131 ? 3.735 -11.524 1.096 1.00 95.81 131 ALA A O 1
ATOM 1040 N N . SER A 1 132 ? 2.364 -12.000 2.810 1.00 96.19 132 SER A N 1
ATOM 1041 C CA . SER A 1 132 ? 2.418 -13.457 2.633 1.00 96.19 132 SER A CA 1
ATOM 1042 C C . SER A 1 132 ? 1.809 -13.895 1.302 1.00 96.19 132 SER A C 1
ATOM 1044 O O . SER A 1 132 ? 2.373 -14.752 0.626 1.00 96.19 132 SER A O 1
ATOM 1046 N N . SER A 1 133 ? 0.689 -13.290 0.905 1.00 95.56 133 SER A N 1
ATOM 1047 C CA . SER A 1 133 ? 0.012 -13.592 -0.361 1.00 95.56 133 SER A CA 1
ATOM 1048 C C . SER A 1 133 ? 0.880 -13.175 -1.552 1.00 95.56 133 SER A C 1
ATOM 1050 O O . SER A 1 133 ? 1.093 -13.959 -2.467 1.00 95.56 133 SER A O 1
ATOM 1052 N N . ILE A 1 134 ? 1.492 -11.985 -1.503 1.00 95.00 134 ILE A N 1
ATOM 1053 C CA . ILE A 1 134 ? 2.466 -11.525 -2.512 1.00 95.00 134 ILE A CA 1
ATOM 1054 C C . ILE A 1 134 ? 3.673 -12.462 -2.600 1.00 95.00 134 ILE A C 1
ATOM 1056 O O . ILE A 1 134 ? 4.136 -12.755 -3.698 1.00 95.00 134 ILE A O 1
ATOM 1060 N N . ALA A 1 135 ? 4.189 -12.937 -1.464 1.00 94.00 135 ALA A N 1
ATOM 1061 C CA . ALA A 1 135 ? 5.321 -13.858 -1.449 1.00 94.00 135 ALA A CA 1
ATOM 1062 C C . ALA A 1 135 ? 4.977 -15.218 -2.083 1.00 94.00 135 ALA A C 1
ATOM 1064 O O . ALA A 1 135 ? 5.815 -15.798 -2.771 1.00 94.00 135 ALA A O 1
ATOM 1065 N N . GLN A 1 136 ? 3.753 -15.717 -1.881 1.00 95.06 136 GLN A N 1
ATOM 1066 C CA . GLN A 1 136 ? 3.262 -16.939 -2.530 1.00 95.06 136 GLN A CA 1
ATOM 1067 C C . GLN A 1 136 ? 3.104 -16.749 -4.043 1.00 95.06 136 GLN A C 1
ATOM 1069 O O . GLN A 1 136 ? 3.495 -17.620 -4.819 1.00 95.06 136 GLN A O 1
ATOM 1074 N N . ASP A 1 137 ? 2.627 -15.576 -4.454 1.00 94.19 137 ASP A N 1
ATOM 1075 C CA . ASP A 1 137 ? 2.402 -15.216 -5.852 1.00 94.19 137 ASP A CA 1
ATOM 1076 C C . ASP A 1 137 ? 3.618 -14.566 -6.524 1.00 94.19 137 ASP A C 1
ATOM 1078 O O . ASP A 1 137 ? 3.499 -13.978 -7.598 1.00 94.19 137 ASP A O 1
ATOM 1082 N N . TYR A 1 138 ? 4.815 -14.709 -5.947 1.00 91.06 138 TYR A N 1
ATOM 1083 C CA . TYR A 1 138 ? 6.041 -14.090 -6.460 1.00 91.06 138 TYR A CA 1
ATOM 1084 C C . TYR A 1 138 ? 6.295 -14.387 -7.947 1.00 91.06 138 TYR A C 1
ATOM 1086 O O . TYR A 1 138 ? 6.714 -13.509 -8.696 1.00 91.06 138 TYR A O 1
ATOM 1094 N N . ALA A 1 139 ? 5.976 -15.602 -8.404 1.00 92.50 139 ALA A N 1
ATOM 1095 C CA . ALA A 1 139 ? 6.132 -16.002 -9.804 1.00 92.50 139 ALA A CA 1
ATOM 1096 C C . ALA A 1 139 ? 5.197 -15.257 -10.779 1.00 92.50 139 ALA A C 1
ATOM 1098 O O . ALA A 1 139 ? 5.481 -15.215 -11.974 1.00 92.50 139 ALA A O 1
ATOM 1099 N N . ARG A 1 140 ? 4.086 -14.686 -10.290 1.00 92.62 140 ARG A N 1
ATOM 1100 C CA . ARG A 1 140 ? 3.132 -13.891 -11.082 1.00 92.62 140 ARG A CA 1
ATOM 1101 C C . ARG A 1 140 ? 3.563 -12.431 -11.225 1.00 92.62 140 ARG A C 1
ATOM 1103 O O . ARG A 1 140 ? 2.933 -11.709 -11.988 1.00 92.62 140 ARG A O 1
ATOM 1110 N N . ILE A 1 141 ? 4.571 -11.980 -10.477 1.00 91.94 141 ILE A N 1
ATOM 1111 C CA . ILE A 1 141 ? 4.964 -10.572 -10.414 1.00 91.94 141 ILE A CA 1
ATOM 1112 C C . ILE A 1 141 ? 5.809 -10.222 -11.657 1.00 91.94 141 ILE A C 1
ATOM 1114 O O . ILE A 1 141 ? 6.933 -10.712 -11.777 1.00 91.94 141 ILE A O 1
ATOM 1118 N N . PRO A 1 142 ? 5.309 -9.376 -12.580 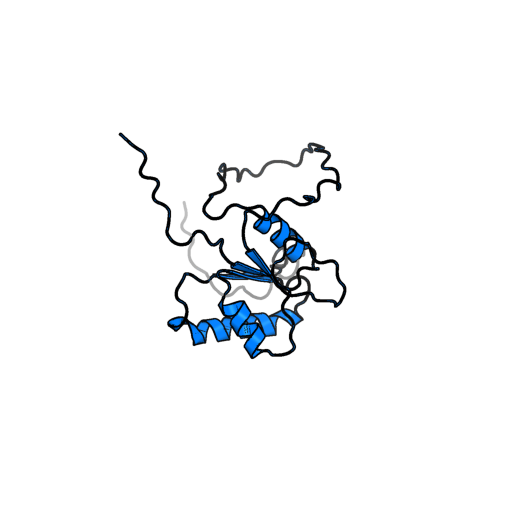1.00 85.12 142 PRO A N 1
ATOM 1119 C CA . PRO A 1 142 ? 6.016 -9.070 -13.825 1.00 85.12 142 PRO A CA 1
ATOM 1120 C C . PRO A 1 142 ? 7.105 -8.001 -13.649 1.00 85.12 142 PRO A C 1
ATOM 1122 O O . PRO A 1 142 ? 8.071 -7.963 -14.408 1.00 85.12 142 PRO A O 1
ATOM 1125 N N . THR A 1 143 ? 6.946 -7.120 -12.659 1.00 86.25 143 THR A N 1
ATOM 1126 C CA . THR A 1 143 ? 7.774 -5.930 -12.422 1.00 86.25 143 THR A CA 1
ATOM 1127 C C . THR A 1 143 ? 8.279 -5.896 -10.984 1.00 86.25 143 THR A C 1
ATOM 1129 O O . THR A 1 143 ? 7.847 -6.656 -10.124 1.00 86.25 143 THR A O 1
ATOM 1132 N N . LYS A 1 144 ? 9.223 -5.007 -10.668 1.00 88.50 144 LYS A N 1
ATOM 1133 C CA . LYS A 1 144 ? 9.671 -4.852 -9.280 1.00 88.50 144 LYS A CA 1
ATOM 1134 C C . LYS A 1 144 ? 8.509 -4.362 -8.406 1.00 88.50 144 LYS A C 1
ATOM 1136 O O . LYS A 1 144 ? 8.086 -3.221 -8.545 1.00 88.50 144 LYS A O 1
ATOM 1141 N N . LYS A 1 145 ? 8.081 -5.190 -7.451 1.00 93.44 145 LYS A N 1
ATOM 1142 C CA . LYS A 1 145 ? 7.098 -4.828 -6.422 1.00 93.44 145 LYS A CA 1
ATOM 1143 C C . LYS A 1 145 ? 7.796 -4.461 -5.110 1.00 93.44 145 LYS A C 1
ATOM 1145 O O . LYS A 1 145 ? 8.749 -5.128 -4.704 1.00 93.44 145 LYS A O 1
ATOM 1150 N N . VAL A 1 146 ? 7.334 -3.404 -4.446 1.00 94.50 146 VAL A N 1
ATOM 1151 C CA . VAL A 1 146 ? 7.873 -2.921 -3.165 1.00 94.50 146 VAL A CA 1
ATOM 1152 C C . VAL A 1 146 ? 6.790 -2.979 -2.093 1.00 94.50 146 VAL A C 1
ATOM 1154 O O . VAL A 1 146 ? 5.673 -2.520 -2.307 1.00 94.50 146 VAL A O 1
ATOM 1157 N N . PHE A 1 147 ? 7.130 -3.523 -0.926 1.00 96.38 147 PHE A N 1
ATOM 1158 C CA . PHE A 1 147 ? 6.261 -3.541 0.247 1.00 96.38 147 PHE A CA 1
ATOM 1159 C C . PHE A 1 147 ? 6.949 -2.795 1.395 1.00 96.38 147 PHE A C 1
ATOM 1161 O O . PHE A 1 147 ? 8.048 -3.170 1.805 1.00 96.38 147 PHE A O 1
ATOM 1168 N N . LEU A 1 148 ? 6.316 -1.734 1.892 1.00 96.25 148 LEU A N 1
ATOM 1169 C CA . LEU A 1 148 ? 6.797 -0.884 2.978 1.00 96.25 148 LEU A CA 1
ATOM 1170 C C . LEU A 1 148 ? 5.851 -1.008 4.172 1.00 96.25 148 LEU A C 1
ATOM 1172 O O . LEU A 1 148 ? 4.665 -0.707 4.065 1.00 96.25 148 LEU A O 1
ATOM 1176 N N . LEU A 1 149 ? 6.390 -1.409 5.320 1.00 95.06 149 LEU A N 1
ATOM 1177 C CA . LEU A 1 149 ? 5.674 -1.414 6.592 1.00 95.06 149 LEU A CA 1
ATOM 1178 C C . LEU A 1 149 ? 6.244 -0.307 7.481 1.00 95.06 149 LEU A C 1
ATOM 1180 O O . LEU A 1 149 ? 7.394 -0.380 7.914 1.00 95.06 149 LEU A O 1
ATOM 1184 N N . ILE A 1 150 ? 5.444 0.719 7.744 1.00 93.38 150 ILE A N 1
ATOM 1185 C CA . ILE A 1 150 ? 5.784 1.821 8.634 1.00 93.38 150 ILE A CA 1
ATOM 1186 C C . ILE A 1 150 ? 5.370 1.436 10.048 1.00 93.38 150 ILE A C 1
ATOM 1188 O O . ILE A 1 150 ? 4.195 1.240 10.356 1.00 93.38 150 ILE A O 1
ATOM 1192 N N . THR A 1 151 ? 6.366 1.353 10.921 1.00 88.75 151 THR A N 1
ATOM 1193 C CA . THR A 1 151 ? 6.201 0.995 12.329 1.00 88.75 151 THR A CA 1
ATOM 1194 C C . THR A 1 151 ? 6.786 2.081 13.217 1.00 88.75 151 THR A C 1
ATOM 1196 O O . THR A 1 151 ? 7.758 2.734 12.835 1.00 88.75 151 THR A O 1
ATOM 1199 N N . HIS A 1 152 ? 6.290 2.211 14.446 1.00 82.50 152 HIS A N 1
ATOM 1200 C CA . HIS A 1 152 ? 7.028 2.937 15.470 1.00 82.50 152 HIS A CA 1
ATOM 1201 C C . HIS A 1 152 ? 8.199 2.072 15.944 1.00 82.50 152 HIS A C 1
ATOM 1203 O O . HIS A 1 152 ? 8.018 1.117 16.697 1.00 82.50 152 HIS A O 1
ATOM 1209 N N . LEU A 1 153 ? 9.419 2.428 15.549 1.00 66.31 153 LEU A N 1
ATOM 1210 C CA . LEU A 1 153 ? 10.570 2.140 16.394 1.00 66.31 153 LEU A CA 1
ATOM 1211 C C . LEU A 1 153 ? 10.390 3.023 17.623 1.00 66.31 153 LEU A C 1
ATOM 1213 O O . LEU A 1 153 ? 10.436 4.247 17.502 1.00 66.31 153 LEU A O 1
ATOM 1217 N N . LEU A 1 154 ? 10.107 2.404 18.775 1.00 56.38 154 LEU A N 1
ATOM 1218 C CA . LEU A 1 154 ? 10.132 3.091 20.062 1.00 56.38 154 LEU A CA 1
ATOM 1219 C C . LEU A 1 154 ? 11.385 3.958 20.073 1.00 56.38 154 LEU A C 1
ATOM 1221 O O . LEU A 1 154 ? 12.501 3.456 19.921 1.00 56.38 154 LEU A O 1
ATOM 1225 N N . SER A 1 155 ? 11.172 5.263 20.161 1.00 46.12 155 SER A N 1
ATOM 1226 C CA . SER A 1 155 ? 12.220 6.240 20.343 1.00 46.12 155 SER A CA 1
ATOM 1227 C C . SER A 1 155 ? 13.037 5.797 21.552 1.00 46.12 155 SER A C 1
ATOM 1229 O O . SER A 1 155 ? 12.604 5.983 22.681 1.00 46.12 155 SER A O 1
ATOM 1231 N N . TRP A 1 156 ? 14.203 5.214 21.259 1.00 52.31 156 TRP A N 1
ATOM 1232 C CA . TRP A 1 156 ? 15.261 4.856 22.191 1.00 52.31 156 TRP A CA 1
ATOM 1233 C C . TRP A 1 156 ? 14.894 3.682 23.116 1.00 52.31 156 TRP A C 1
ATOM 1235 O O . TRP A 1 156 ? 14.036 3.779 23.987 1.00 52.31 156 TRP A O 1
ATOM 1245 N N . LEU A 1 157 ? 15.600 2.555 22.947 1.00 47.44 157 LEU A N 1
ATOM 1246 C CA . LEU A 1 157 ? 15.838 1.590 24.024 1.00 47.44 157 LEU A CA 1
ATOM 1247 C C . LEU A 1 157 ? 16.107 2.382 25.301 1.00 47.44 157 LEU A C 1
ATOM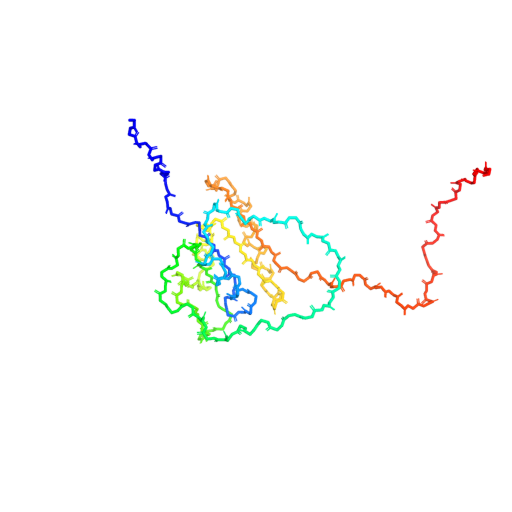 1249 O O . LEU A 1 157 ? 17.114 3.083 25.340 1.00 47.44 157 LEU A O 1
ATOM 1253 N N . ASP A 1 158 ? 15.193 2.283 26.267 1.00 44.19 158 ASP A N 1
ATOM 1254 C CA . ASP A 1 158 ? 15.325 2.664 27.674 1.00 44.19 158 ASP A CA 1
ATOM 1255 C C . ASP A 1 158 ? 16.766 3.071 28.025 1.00 44.19 158 ASP A C 1
ATOM 1257 O O . ASP A 1 158 ? 17.590 2.237 28.418 1.00 44.19 158 ASP A O 1
ATOM 1261 N N . SER A 1 159 ? 17.121 4.347 27.817 1.00 51.94 159 SER A N 1
ATOM 1262 C CA . SER A 1 159 ? 18.359 4.867 28.374 1.00 51.94 159 SER A CA 1
ATOM 1263 C C . SER A 1 159 ? 18.063 4.999 29.852 1.00 51.94 159 SER A C 1
ATOM 1265 O O . SER A 1 159 ? 17.613 6.051 30.299 1.00 51.94 159 SER A O 1
ATOM 1267 N N . LYS A 1 160 ? 18.227 3.894 30.586 1.00 45.59 160 LYS A N 1
ATOM 1268 C CA . LYS A 1 160 ? 18.088 3.855 32.034 1.00 45.59 160 LYS A CA 1
ATOM 1269 C C . LYS A 1 160 ? 18.930 4.977 32.615 1.00 45.59 160 LYS A C 1
ATOM 1271 O O . LYS A 1 160 ? 20.129 4.821 32.834 1.00 45.59 160 LYS A O 1
ATOM 1276 N N . THR A 1 161 ? 18.295 6.098 32.917 1.00 51.88 161 THR A N 1
ATOM 1277 C CA . THR A 1 161 ? 18.771 7.018 33.933 1.00 51.88 161 THR A CA 1
ATOM 1278 C C . THR A 1 161 ? 18.320 6.439 35.260 1.00 51.88 161 THR A C 1
ATOM 1280 O O . THR A 1 161 ? 17.475 7.010 35.939 1.00 51.88 161 THR A O 1
ATOM 1283 N N . ASP A 1 162 ? 18.844 5.266 35.615 1.00 41.66 162 ASP A N 1
ATOM 1284 C CA . ASP A 1 162 ? 18.866 4.905 37.017 1.00 41.66 162 ASP A CA 1
ATOM 1285 C C . ASP A 1 162 ? 20.133 4.139 37.383 1.00 41.66 162 ASP A C 1
ATOM 1287 O O . ASP A 1 162 ? 20.533 3.136 36.790 1.00 41.66 162 ASP A O 1
ATOM 1291 N N . SER A 1 163 ? 20.780 4.693 38.391 1.00 48.34 163 SER A N 1
ATOM 1292 C CA . SER A 1 163 ? 22.076 4.347 38.956 1.00 48.34 163 SER A CA 1
ATOM 1293 C C . SER A 1 163 ? 22.119 2.995 39.681 1.00 48.34 163 SER A C 1
ATOM 1295 O O . SER A 1 163 ? 23.126 2.649 40.294 1.00 48.34 163 SER A O 1
ATOM 1297 N N . GLN A 1 164 ? 21.067 2.190 39.615 1.00 48.53 164 GLN A N 1
ATOM 1298 C CA . GLN A 1 164 ? 20.967 0.878 40.248 1.00 48.53 164 GLN A CA 1
ATOM 1299 C C . GLN A 1 164 ? 20.094 0.049 39.305 1.00 48.53 164 GLN A C 1
ATOM 1301 O O . GLN A 1 164 ? 18.918 0.320 39.168 1.00 48.53 164 GLN A O 1
ATOM 1306 N N . VAL A 1 165 ? 20.627 -0.803 38.434 1.00 43.12 165 VAL A N 1
ATOM 1307 C CA . VAL A 1 165 ? 20.796 -2.236 38.700 1.00 43.12 165 VAL A CA 1
ATOM 1308 C C . VAL A 1 165 ? 21.888 -2.745 37.750 1.00 43.12 165 VAL A C 1
ATOM 1310 O O . VAL A 1 165 ? 21.639 -3.335 36.699 1.00 43.12 165 VAL A O 1
ATOM 1313 N N . ARG A 1 166 ? 23.149 -2.508 38.126 1.00 45.94 166 ARG A N 1
ATOM 1314 C CA . ARG A 1 166 ? 24.298 -3.283 37.637 1.00 45.94 166 ARG A CA 1
ATOM 1315 C C . ARG A 1 166 ? 24.366 -4.595 38.414 1.00 45.94 166 ARG A C 1
ATOM 1317 O O . ARG A 1 166 ? 25.223 -4.719 39.285 1.00 45.94 166 ARG A O 1
ATOM 1324 N N . THR A 1 167 ? 23.480 -5.564 38.179 1.00 45.12 167 THR A N 1
ATOM 1325 C CA . THR A 1 167 ? 23.660 -6.889 38.812 1.00 45.12 167 THR A CA 1
ATOM 1326 C C . THR A 1 167 ? 22.875 -8.024 38.152 1.00 45.12 167 THR A C 1
ATOM 1328 O O . THR A 1 167 ? 22.067 -8.654 38.814 1.00 45.12 167 THR A O 1
ATOM 1331 N N . HIS A 1 168 ? 23.116 -8.352 36.874 1.00 41.44 168 HIS A N 1
ATOM 1332 C CA . HIS A 1 168 ? 22.979 -9.776 36.489 1.00 41.44 168 HIS A CA 1
ATOM 1333 C C . HIS A 1 168 ? 23.671 -10.256 35.203 1.00 41.44 168 HIS A C 1
ATOM 1335 O O . HIS A 1 168 ? 23.571 -11.436 34.885 1.00 41.44 168 HIS A O 1
ATOM 1341 N N . LEU A 1 169 ? 24.415 -9.432 34.462 1.00 42.75 169 LEU A N 1
ATOM 1342 C CA . LEU A 1 169 ? 25.129 -9.939 33.278 1.00 42.75 169 LEU A CA 1
ATOM 1343 C C . LEU A 1 169 ? 26.628 -9.648 33.342 1.00 42.75 169 LEU A C 1
ATOM 1345 O O . LEU A 1 169 ? 27.208 -8.989 32.488 1.00 42.75 169 LEU A O 1
ATOM 1349 N N . ALA A 1 170 ? 27.251 -10.141 34.412 1.00 40.41 170 ALA A N 1
ATOM 1350 C CA . ALA A 1 170 ? 28.699 -10.192 34.576 1.00 40.41 170 ALA A CA 1
ATOM 1351 C C . ALA A 1 170 ? 29.176 -11.652 34.570 1.00 40.41 170 ALA A C 1
ATOM 1353 O O . ALA A 1 170 ? 29.590 -12.178 35.595 1.00 40.41 170 ALA A O 1
ATOM 1354 N N . VAL A 1 171 ? 29.103 -12.305 33.409 1.00 42.72 171 VAL A N 1
ATOM 1355 C CA . VAL A 1 171 ? 29.754 -13.590 33.088 1.00 42.72 171 VAL A CA 1
ATOM 1356 C C . VAL A 1 171 ? 29.926 -13.549 31.562 1.00 42.72 171 VAL A C 1
ATOM 1358 O O . VAL A 1 171 ? 28.929 -13.452 30.867 1.00 42.72 171 VAL A O 1
ATOM 1361 N N . THR A 1 172 ? 31.077 -13.502 30.897 1.00 43.03 172 THR A N 1
ATOM 1362 C CA . THR A 1 172 ? 32.496 -13.713 31.202 1.00 43.03 172 THR A CA 1
ATOM 1363 C C . THR A 1 172 ? 33.279 -13.106 30.034 1.00 43.03 172 THR A C 1
ATOM 1365 O O . THR A 1 172 ? 33.076 -13.519 28.897 1.00 43.03 172 THR A O 1
ATOM 1368 N N . ALA A 1 173 ? 34.206 -12.190 30.296 1.00 37.50 173 ALA A N 1
ATOM 1369 C CA . ALA A 1 173 ? 35.318 -11.899 29.388 1.00 37.50 173 ALA A CA 1
ATOM 1370 C C . ALA A 1 173 ? 36.497 -11.385 30.222 1.00 37.50 173 ALA A C 1
ATOM 1372 O O . ALA A 1 173 ? 36.845 -10.206 30.231 1.00 37.50 173 ALA A O 1
ATOM 1373 N N . SER A 1 174 ? 37.063 -12.287 31.022 1.00 42.38 174 SER A N 1
ATOM 1374 C CA . SER A 1 174 ? 38.392 -12.108 31.592 1.00 42.38 174 SER A CA 1
ATOM 1375 C C . SER A 1 174 ? 39.449 -12.389 30.516 1.00 42.38 174 SER A C 1
ATOM 1377 O O . SER A 1 174 ? 39.219 -13.217 29.639 1.00 42.38 174 SER A O 1
ATOM 1379 N N . LEU A 1 175 ? 40.622 -11.747 30.665 1.00 43.91 175 LEU A N 1
ATOM 1380 C CA . LEU A 1 175 ? 41.862 -11.835 29.858 1.00 43.91 175 LEU A CA 1
ATOM 1381 C C . LEU A 1 175 ? 41.915 -10.803 28.711 1.00 43.91 175 LEU A C 1
ATOM 1383 O O . LEU A 1 175 ? 41.093 -10.827 27.816 1.00 43.91 175 LEU A O 1
ATOM 1387 N N . ARG A 1 176 ? 42.879 -9.881 28.610 1.00 52.34 176 ARG A N 1
ATOM 1388 C CA . ARG A 1 176 ? 44.218 -9.761 29.206 1.00 52.34 176 ARG A CA 1
ATOM 1389 C C . ARG A 1 176 ? 44.653 -8.292 29.162 1.00 52.34 176 ARG A C 1
ATOM 1391 O O . ARG A 1 176 ? 44.603 -7.654 28.119 1.00 52.34 176 ARG A O 1
ATOM 1398 N N . ARG A 1 177 ? 45.203 -7.808 30.277 1.00 51.00 177 ARG A N 1
ATOM 1399 C CA . ARG A 1 177 ? 46.122 -6.663 30.295 1.00 51.00 177 ARG A CA 1
ATOM 1400 C C . ARG A 1 177 ? 47.350 -6.987 29.436 1.00 51.00 177 ARG A C 1
ATOM 1402 O O . ARG A 1 177 ? 47.943 -8.048 29.629 1.00 51.00 177 ARG A O 1
ATOM 1409 N N . ARG A 1 178 ? 47.829 -6.033 28.636 1.00 50.88 178 ARG A N 1
ATOM 1410 C CA . ARG A 1 178 ? 49.270 -5.875 28.384 1.00 50.88 178 ARG A CA 1
ATOM 1411 C C . ARG A 1 178 ? 49.659 -4.394 28.339 1.00 50.88 178 ARG A C 1
ATOM 1413 O O . ARG A 1 178 ? 49.420 -3.688 27.376 1.00 50.88 178 ARG A O 1
ATOM 1420 N N . LYS A 1 179 ? 50.234 -4.000 29.474 1.00 51.41 179 LYS A N 1
ATOM 1421 C CA . LYS A 1 179 ? 51.234 -2.960 29.751 1.00 51.41 179 LYS A CA 1
ATOM 1422 C C . LYS A 1 179 ? 51.991 -2.451 28.506 1.00 51.41 179 LYS A C 1
ATOM 1424 O O . LYS A 1 179 ? 52.679 -3.249 27.870 1.00 51.41 179 LYS A O 1
ATOM 1429 N N . ARG A 1 180 ? 52.018 -1.137 28.299 1.00 44.34 180 ARG A N 1
ATOM 1430 C CA . ARG A 1 180 ? 53.147 -0.274 28.682 1.00 44.34 180 ARG A CA 1
ATOM 1431 C C . ARG A 1 180 ? 52.666 1.157 28.851 1.00 44.34 180 ARG A C 1
ATOM 1433 O O . ARG A 1 180 ? 51.765 1.544 28.085 1.00 44.34 180 ARG A O 1
#

Radius of gyration: 23.67 Å; chains: 1; bounding box: 70×49×77 Å

Sequence (180 aa):
MSEEDFENENDVPPRIFINNLNNYLSRNLAVHLATCKPGQTVDVEDGFEGGDMAGDKGNQNESDLPSQQKPSGYRIVGTVSQPGAEIPKFVETILNYEDRRDFYEHIFECDCIIYDITSDQSQLDEALWVASSIAQDYARIPTKKVFLLITHLLSWLDSKTDSQVRTHLAVTASLRRRKR

Secondary structure (DSSP, 8-state):
--------S--PPPEEEES-TTSHHHHHHHHHHHHSPTT----------------------TT----SPPP-S-EEEE--SSTT----TT--EE--SS-HHHHHHHHHT-SEEEEE-SS-TTHHHHHHHHHHHHHHTGGG--S--EEEEE----SSS-----S----S------------

Foldseek 3Di:
DDDDDPPPPPLAAFAEEEEACLDPVNVVVQLVQLQDAPPDDDPPPPPPDDDDDDDDPPDDDPPPPPDDDARNGHAYEYEHPDPPRDDDPNHPYHDDVPDPVVVLVVVLSGQEYEYECAVPVVCVVVLVVSVVVCVVCVVVRPDRHYYHYDYDPPPDDCPPPDPDDPDDPCDDDDDDDDDD

Organism: Mesocestoides corti (NCBI:txid53468)

pLDDT: mean 72.9, std 22.64, range [31.3, 97.25]